Protein AF-A0A6H5IHI5-F1 (afdb_monomer_lite)

Foldseek 3Di:
DVVVVLLVCLAPCLPDDPVVLVVSQVVVLVVLCVVLVPADPPDDSLLSCLVVLHFGSVLSSLLSLLVVLLCCCQVVPPVVSNVLWDFPPPVVPPPDDPDDDGQQTDDDPDPDPVSCSDSSNSNRVSNNPDPQARHSNDGDPCNSVSSSVVSSVVSLVVLVVVCVVVVHDSHDDVRVPDDDDD

Structure (mmCIF, N/CA/C/O backbone):
data_AF-A0A6H5IHI5-F1
#
_entry.id   AF-A0A6H5IHI5-F1
#
loop_
_atom_site.group_PDB
_atom_site.id
_atom_site.type_symbol
_atom_site.label_atom_id
_atom_site.label_alt_id
_atom_site.label_comp_id
_atom_site.label_asym_id
_atom_site.label_entity_id
_atom_site.label_seq_id
_atom_site.pdbx_PDB_ins_code
_atom_site.Cartn_x
_atom_site.Cartn_y
_atom_site.Cartn_z
_atom_site.occupancy
_atom_site.B_iso_or_equiv
_atom_site.auth_seq_id
_atom_site.auth_comp_id
_atom_site.auth_asym_id
_atom_site.auth_atom_id
_atom_site.pdbx_PDB_model_num
ATOM 1 N N . MET A 1 1 ? 11.842 -18.027 -4.434 1.00 47.16 1 MET A N 1
ATOM 2 C CA . MET A 1 1 ? 10.772 -17.350 -3.660 1.00 47.16 1 MET A CA 1
ATOM 3 C C . MET A 1 1 ? 11.301 -16.062 -3.021 1.00 47.16 1 MET A C 1
ATOM 5 O O . MET A 1 1 ? 11.640 -16.071 -1.852 1.00 47.16 1 MET A O 1
ATOM 9 N N . ILE A 1 2 ? 11.402 -14.953 -3.763 1.00 58.66 2 ILE A N 1
ATOM 10 C CA . ILE A 1 2 ? 11.825 -13.650 -3.189 1.00 58.66 2 ILE A CA 1
ATOM 11 C C . ILE A 1 2 ? 10.598 -12.786 -2.839 1.00 58.66 2 ILE A C 1
ATOM 13 O O . ILE A 1 2 ? 10.607 -12.035 -1.869 1.00 58.66 2 ILE A O 1
ATOM 17 N N . PHE A 1 3 ? 9.492 -12.959 -3.575 1.00 59.19 3 PHE A N 1
ATOM 18 C CA . PHE A 1 3 ? 8.260 -12.192 -3.370 1.00 59.19 3 PHE A CA 1
ATOM 19 C C . PHE A 1 3 ? 7.539 -12.493 -2.057 1.00 59.19 3 PHE A C 1
ATOM 21 O O . PHE A 1 3 ? 7.081 -11.557 -1.420 1.00 59.19 3 PHE A O 1
ATOM 28 N N . ALA A 1 4 ? 7.489 -13.752 -1.611 1.00 60.19 4 ALA A N 1
ATOM 29 C CA . ALA A 1 4 ? 6.870 -14.094 -0.326 1.00 60.19 4 ALA A CA 1
ATOM 30 C C . ALA A 1 4 ? 7.599 -13.425 0.855 1.00 60.19 4 ALA A C 1
ATOM 32 O O . ALA A 1 4 ? 6.962 -12.900 1.764 1.00 60.19 4 ALA A O 1
ATOM 33 N N . THR A 1 5 ? 8.932 -13.361 0.801 1.00 62.31 5 THR A N 1
ATOM 34 C CA . THR A 1 5 ? 9.762 -12.660 1.791 1.00 62.31 5 THR A CA 1
ATOM 35 C C . THR A 1 5 ? 9.543 -11.147 1.737 1.00 62.31 5 THR A C 1
ATOM 37 O O . THR A 1 5 ? 9.474 -10.489 2.774 1.00 62.31 5 THR A O 1
ATOM 40 N N . PHE A 1 6 ? 9.386 -10.593 0.530 1.00 61.41 6 PHE A N 1
ATOM 41 C CA . PHE A 1 6 ? 9.072 -9.178 0.328 1.00 61.41 6 PHE A CA 1
ATOM 42 C C . PHE A 1 6 ? 7.691 -8.819 0.892 1.00 61.41 6 PHE A C 1
ATOM 44 O O . PHE A 1 6 ? 7.544 -7.814 1.586 1.00 61.41 6 PHE A O 1
ATOM 51 N N . ASP A 1 7 ? 6.691 -9.665 0.641 1.00 62.09 7 ASP A N 1
ATOM 52 C CA . ASP A 1 7 ? 5.332 -9.501 1.152 1.00 62.09 7 ASP A CA 1
ATOM 53 C C . ASP A 1 7 ? 5.298 -9.606 2.679 1.00 62.09 7 ASP A C 1
ATOM 55 O O . ASP A 1 7 ? 4.717 -8.738 3.335 1.00 62.09 7 ASP A O 1
ATOM 59 N N . TYR A 1 8 ? 6.017 -10.571 3.255 1.00 65.81 8 TYR A N 1
ATOM 60 C CA . TYR A 1 8 ? 6.176 -10.690 4.702 1.00 65.81 8 TYR A CA 1
ATOM 61 C C . TYR A 1 8 ? 6.794 -9.424 5.315 1.00 65.81 8 TYR A C 1
ATOM 63 O O . TYR A 1 8 ? 6.176 -8.796 6.179 1.00 65.81 8 TYR A O 1
ATOM 71 N N . GLY A 1 9 ? 7.950 -8.976 4.810 1.00 60.97 9 GLY A N 1
ATOM 72 C CA . GLY A 1 9 ? 8.622 -7.773 5.311 1.00 60.97 9 GLY A CA 1
ATOM 73 C C . GLY A 1 9 ? 7.759 -6.513 5.193 1.00 60.97 9 GLY A C 1
ATOM 74 O O . GLY A 1 9 ? 7.723 -5.695 6.108 1.00 60.97 9 GLY A O 1
ATOM 75 N N . SER A 1 10 ? 6.988 -6.393 4.112 1.00 62.94 10 SER A N 1
ATOM 76 C CA . SER A 1 10 ? 6.075 -5.266 3.896 1.00 62.94 10 SER A CA 1
ATOM 77 C C . SER A 1 10 ? 4.903 -5.215 4.891 1.00 62.94 10 SER A C 1
ATOM 79 O O . SER A 1 10 ? 4.365 -4.139 5.137 1.00 62.94 10 SER A O 1
ATOM 81 N N . SER A 1 11 ? 4.517 -6.362 5.461 1.00 62.66 11 SER A N 1
ATOM 82 C CA . SER A 1 11 ? 3.432 -6.468 6.445 1.00 62.66 11 SER A CA 1
ATOM 83 C C . SER A 1 11 ? 3.909 -6.301 7.892 1.00 62.66 11 SER A C 1
ATOM 85 O O . SER A 1 11 ? 3.186 -5.734 8.708 1.00 62.66 11 SER A O 1
ATOM 87 N N . VAL A 1 12 ? 5.128 -6.761 8.203 1.00 62.69 12 VAL A N 1
ATOM 88 C CA . VAL A 1 12 ? 5.710 -6.717 9.556 1.00 62.69 12 VAL A CA 1
ATOM 89 C C . VAL A 1 12 ? 6.331 -5.356 9.863 1.00 62.69 12 VAL A C 1
ATOM 91 O O . VAL A 1 12 ? 6.143 -4.821 10.954 1.00 62.69 12 VAL A O 1
ATOM 94 N N . PHE A 1 13 ? 7.031 -4.757 8.899 1.00 61.12 13 PHE A N 1
ATOM 95 C CA . PHE A 1 13 ? 7.675 -3.458 9.074 1.00 61.12 13 PHE A CA 1
ATOM 96 C C . PHE A 1 13 ? 6.752 -2.357 8.560 1.00 61.12 13 PHE A C 1
ATOM 98 O O . PHE A 1 13 ? 6.929 -1.800 7.480 1.00 61.12 13 PHE A O 1
ATOM 105 N N . TYR A 1 14 ? 5.700 -2.083 9.324 1.00 63.47 14 TYR A N 1
ATOM 106 C CA . TYR A 1 14 ? 4.759 -1.023 8.983 1.00 63.47 14 TYR A CA 1
ATOM 107 C C . TYR A 1 14 ? 5.398 0.380 9.127 1.00 63.47 14 TYR A C 1
ATOM 109 O O . TYR A 1 14 ? 5.185 1.247 8.280 1.00 63.47 14 TYR A O 1
ATOM 117 N N . ASP A 1 15 ? 6.251 0.575 10.139 1.00 67.56 15 ASP A N 1
ATOM 118 C CA . ASP A 1 15 ? 6.975 1.827 10.409 1.00 67.56 15 ASP A CA 1
ATOM 119 C C . ASP A 1 15 ? 8.401 1.791 9.829 1.00 67.56 15 ASP A C 1
ATOM 121 O O . ASP A 1 15 ? 9.401 1.876 10.540 1.00 67.56 15 ASP A O 1
ATOM 125 N N . LEU A 1 16 ? 8.508 1.574 8.514 1.00 70.44 16 LEU A N 1
ATOM 126 C CA . LEU A 1 16 ? 9.803 1.645 7.834 1.00 70.44 16 LEU A CA 1
ATOM 127 C C . LEU A 1 16 ? 10.282 3.090 7.792 1.00 70.44 16 LEU A C 1
ATOM 129 O O . LEU A 1 16 ? 9.567 3.990 7.337 1.00 70.44 16 LEU A O 1
ATOM 133 N N . ASN A 1 17 ? 11.541 3.295 8.165 1.00 77.06 17 ASN A N 1
ATOM 134 C CA . ASN A 1 17 ? 12.177 4.581 7.948 1.00 77.06 17 ASN A CA 1
ATOM 135 C C . ASN A 1 17 ? 12.330 4.852 6.430 1.00 77.06 17 ASN A C 1
ATOM 137 O O . ASN A 1 17 ? 12.205 3.965 5.572 1.00 77.06 17 ASN A O 1
ATOM 141 N N . LYS A 1 18 ? 12.588 6.115 6.071 1.00 79.62 18 LYS A N 1
ATOM 142 C CA . LYS A 1 18 ? 12.718 6.524 4.660 1.00 79.62 18 LYS A CA 1
ATOM 143 C C . LYS A 1 18 ? 13.810 5.736 3.925 1.00 79.62 18 LYS A C 1
ATOM 145 O O . LYS A 1 18 ? 13.646 5.424 2.747 1.00 79.62 18 LYS A O 1
ATOM 150 N N . GLU A 1 19 ? 14.887 5.386 4.622 1.00 84.88 19 GLU A N 1
ATOM 151 C CA . GLU A 1 19 ? 16.025 4.648 4.070 1.00 84.88 19 GLU A CA 1
ATOM 152 C C . GLU A 1 19 ? 15.655 3.213 3.689 1.00 84.88 19 GLU A C 1
ATOM 154 O O . GLU A 1 19 ? 15.893 2.790 2.558 1.00 84.88 19 GLU A O 1
ATOM 159 N N . GLN A 1 20 ? 14.997 2.478 4.583 1.00 81.69 20 GLN A N 1
ATOM 160 C CA . GLN A 1 20 ? 14.542 1.112 4.336 1.00 81.69 20 GLN A CA 1
ATOM 161 C C . GLN A 1 20 ? 13.467 1.084 3.242 1.00 81.69 20 GLN A C 1
ATOM 163 O O . GLN A 1 20 ? 13.474 0.207 2.375 1.00 81.69 20 GLN A O 1
ATOM 168 N N . SER A 1 21 ? 12.572 2.078 3.211 1.00 81.75 21 SER A N 1
ATOM 169 C CA . SER A 1 21 ? 11.601 2.226 2.119 1.00 81.75 21 SER A CA 1
ATOM 170 C C . SER A 1 21 ? 12.298 2.427 0.766 1.00 81.75 21 SER A C 1
ATOM 172 O O . SER A 1 21 ? 11.913 1.808 -0.232 1.00 81.75 21 SER A O 1
ATOM 174 N N . LEU A 1 22 ? 13.372 3.226 0.732 1.00 85.12 22 LEU A N 1
ATOM 175 C CA . LEU A 1 22 ? 14.191 3.424 -0.463 1.00 85.12 22 LEU A CA 1
ATOM 176 C C . LEU A 1 22 ? 14.922 2.140 -0.877 1.00 85.12 22 LEU A C 1
ATOM 178 O O . LEU A 1 22 ? 14.957 1.821 -2.068 1.00 85.12 22 LEU A O 1
ATOM 182 N N . GLN A 1 23 ? 15.467 1.383 0.076 1.00 86.25 23 GLN A N 1
ATOM 183 C CA . GLN A 1 23 ? 16.094 0.083 -0.186 1.00 86.25 23 GLN A CA 1
ATOM 184 C C . GLN A 1 23 ? 15.095 -0.906 -0.798 1.00 86.25 23 GLN A C 1
ATOM 186 O O . GLN A 1 23 ? 15.394 -1.514 -1.826 1.00 86.25 23 GLN A O 1
ATOM 191 N N . LEU A 1 24 ? 13.881 -1.006 -0.247 1.00 83.94 24 LEU A N 1
ATOM 192 C CA . LEU A 1 24 ? 12.822 -1.857 -0.800 1.00 83.94 24 LEU A CA 1
ATOM 193 C C . LEU A 1 24 ? 12.416 -1.428 -2.209 1.00 83.94 24 LEU A C 1
ATOM 195 O O . LEU A 1 24 ? 12.218 -2.276 -3.078 1.00 83.94 24 LEU A O 1
ATOM 199 N N . HIS A 1 25 ? 12.311 -0.123 -2.456 1.00 86.00 25 HIS A N 1
ATOM 200 C CA . HIS A 1 25 ? 12.017 0.396 -3.788 1.00 86.00 25 HIS A CA 1
ATOM 201 C C . HIS A 1 25 ? 13.125 0.040 -4.794 1.00 86.00 25 HIS A C 1
ATOM 203 O O . HIS A 1 25 ? 12.832 -0.415 -5.901 1.00 86.00 25 HIS A O 1
ATOM 209 N N . ARG A 1 26 ? 14.400 0.181 -4.406 1.00 88.62 26 ARG A N 1
ATOM 210 C CA . ARG A 1 26 ? 15.552 -0.210 -5.238 1.00 88.62 26 ARG A CA 1
ATOM 211 C C . ARG A 1 26 ? 15.565 -1.711 -5.522 1.00 88.62 26 ARG A C 1
ATOM 213 O O . ARG A 1 26 ? 15.738 -2.090 -6.678 1.00 88.62 26 ARG A O 1
ATOM 220 N N . LEU A 1 27 ? 15.319 -2.543 -4.509 1.00 88.19 27 LEU A N 1
ATOM 221 C CA . LEU A 1 27 ? 15.231 -3.996 -4.657 1.00 88.19 27 LEU A CA 1
ATOM 222 C C . LEU A 1 27 ? 14.095 -4.394 -5.607 1.00 88.19 27 LEU A C 1
ATOM 224 O O . LEU A 1 27 ? 14.313 -5.169 -6.533 1.00 88.19 27 LEU A O 1
ATOM 228 N N . HIS A 1 28 ? 12.905 -3.812 -5.439 1.00 87.56 28 HIS A N 1
ATOM 229 C CA . HIS A 1 28 ? 11.769 -4.059 -6.328 1.00 87.56 28 HIS A CA 1
ATOM 230 C C . HIS A 1 28 ? 12.112 -3.696 -7.780 1.00 87.56 28 HIS A C 1
ATOM 232 O O . HIS A 1 28 ? 11.841 -4.467 -8.700 1.00 87.56 28 HIS A O 1
ATOM 238 N N . ASN A 1 29 ? 12.766 -2.552 -7.993 1.00 89.19 29 ASN A N 1
ATOM 239 C CA . ASN A 1 29 ? 13.204 -2.136 -9.323 1.00 89.19 29 ASN A CA 1
ATOM 240 C C . ASN A 1 29 ? 14.270 -3.073 -9.908 1.00 89.19 29 ASN A C 1
ATOM 242 O O . ASN A 1 29 ? 14.251 -3.330 -11.111 1.00 89.19 29 ASN A O 1
ATOM 246 N N . ALA A 1 30 ? 15.172 -3.606 -9.080 1.00 89.56 30 ALA A N 1
ATOM 247 C CA . ALA A 1 30 ? 16.132 -4.622 -9.499 1.00 89.56 30 ALA A CA 1
ATOM 248 C C . ALA A 1 30 ? 15.426 -5.917 -9.930 1.00 89.56 30 ALA A C 1
ATOM 250 O O . ALA A 1 30 ? 15.772 -6.469 -10.969 1.00 89.56 30 ALA A O 1
ATOM 251 N N . CYS A 1 31 ? 14.380 -6.352 -9.217 1.00 89.12 31 CYS A N 1
ATOM 252 C CA . CYS A 1 31 ? 13.572 -7.506 -9.619 1.00 89.12 31 CYS A CA 1
ATOM 253 C C . CYS A 1 31 ? 12.877 -7.289 -10.970 1.00 89.12 31 CYS A C 1
ATOM 255 O O . CYS A 1 31 ? 12.897 -8.181 -11.811 1.00 89.12 31 CYS A O 1
ATOM 257 N N . VAL A 1 32 ? 12.294 -6.110 -11.210 1.00 89.69 32 VAL A N 1
ATOM 258 C CA . VAL A 1 32 ? 11.675 -5.798 -12.512 1.00 89.69 32 VAL A CA 1
ATOM 259 C C . VAL A 1 32 ? 12.730 -5.809 -13.621 1.00 89.69 32 VAL A C 1
ATOM 261 O O . VAL A 1 32 ? 12.512 -6.415 -14.667 1.00 89.69 32 VAL A O 1
ATOM 264 N N . ARG A 1 33 ? 13.903 -5.206 -13.384 1.00 89.38 33 ARG A N 1
ATOM 265 C CA . ARG A 1 33 ? 15.027 -5.254 -14.334 1.00 89.38 33 ARG A CA 1
ATOM 266 C C . ARG A 1 33 ? 15.498 -6.676 -14.609 1.00 89.38 33 ARG A C 1
ATOM 268 O O . ARG A 1 33 ? 15.740 -6.996 -15.765 1.00 89.38 33 ARG A O 1
ATOM 275 N N . PHE A 1 34 ? 15.562 -7.522 -13.586 1.00 89.25 34 PHE A N 1
ATOM 276 C CA . PHE A 1 34 ? 15.908 -8.932 -13.729 1.00 89.25 34 PHE A CA 1
ATOM 277 C C . PHE A 1 34 ? 14.896 -9.691 -14.599 1.00 89.25 34 PHE A C 1
ATOM 279 O O . PHE A 1 34 ? 15.304 -10.412 -15.500 1.00 89.25 34 PHE A O 1
ATOM 286 N N . VAL A 1 35 ? 13.588 -9.485 -14.389 1.00 87.88 35 VAL A N 1
ATOM 287 C CA . VAL A 1 35 ? 12.530 -10.141 -15.184 1.00 87.88 35 VAL A CA 1
ATOM 288 C C . VAL A 1 35 ? 12.579 -9.732 -16.655 1.00 87.88 35 VAL A C 1
ATOM 290 O O . VAL A 1 35 ? 12.399 -10.567 -17.536 1.00 87.88 35 VAL A O 1
ATOM 293 N N . TYR A 1 36 ? 12.795 -8.448 -16.940 1.00 85.19 36 TYR A N 1
ATOM 294 C CA . TYR A 1 36 ? 12.829 -7.975 -18.322 1.00 85.19 36 TYR A CA 1
ATOM 295 C C . TYR A 1 36 ? 14.169 -8.227 -19.016 1.00 85.19 36 TYR A C 1
ATOM 297 O O . TYR A 1 36 ? 14.170 -8.370 -20.235 1.00 85.19 36 TYR A O 1
ATOM 305 N N . GLY A 1 37 ? 15.287 -8.239 -18.281 1.00 81.50 37 GLY A N 1
ATOM 306 C CA . GLY A 1 37 ? 16.652 -8.458 -18.781 1.00 81.50 37 GLY A CA 1
ATOM 307 C C . GLY A 1 37 ? 17.208 -7.350 -19.688 1.00 81.50 37 GLY A C 1
ATOM 308 O O . GLY A 1 37 ? 18.412 -7.123 -19.716 1.00 81.50 37 GLY A O 1
ATOM 309 N N . THR A 1 38 ? 16.341 -6.620 -20.393 1.00 82.56 38 THR A N 1
ATOM 310 C CA . THR A 1 38 ? 16.693 -5.685 -21.472 1.00 82.56 38 THR A CA 1
ATOM 311 C C . THR A 1 38 ? 16.335 -4.228 -21.172 1.00 82.56 38 THR A C 1
ATOM 313 O O . THR A 1 38 ? 16.377 -3.384 -22.064 1.00 82.56 38 THR A O 1
ATOM 316 N N . ILE A 1 39 ? 15.974 -3.895 -19.925 1.00 85.06 39 ILE A N 1
ATOM 317 C CA . ILE A 1 39 ? 15.649 -2.509 -19.551 1.00 85.06 39 ILE A CA 1
ATOM 318 C C . ILE A 1 39 ? 16.928 -1.659 -19.607 1.00 85.06 39 ILE A C 1
ATOM 320 O O . ILE A 1 39 ? 17.868 -1.951 -18.861 1.00 85.06 39 ILE A O 1
ATOM 324 N N . PRO A 1 40 ? 16.968 -0.569 -20.399 1.00 85.06 40 PRO A N 1
ATOM 325 C CA . PRO A 1 40 ? 18.121 0.324 -20.425 1.00 85.06 40 PRO A CA 1
ATOM 326 C C . PRO A 1 40 ? 18.435 0.891 -19.035 1.00 85.06 40 PRO A C 1
ATOM 328 O O . PRO A 1 40 ? 17.531 1.221 -18.264 1.00 85.06 40 PRO A O 1
ATOM 331 N N . HIS A 1 41 ? 19.719 1.076 -18.715 1.00 82.00 41 HIS A N 1
ATOM 332 C CA . HIS A 1 41 ? 20.147 1.523 -17.381 1.00 82.00 41 HIS A CA 1
ATOM 333 C C . HIS A 1 41 ? 19.476 2.840 -16.943 1.00 82.00 41 HIS A C 1
ATOM 335 O O . HIS A 1 41 ? 19.026 2.965 -15.804 1.00 82.00 41 HIS A O 1
ATOM 341 N N . ARG A 1 42 ? 19.359 3.804 -17.867 1.00 83.50 42 ARG A N 1
ATOM 342 C CA . ARG A 1 42 ? 18.743 5.121 -17.625 1.00 83.50 42 ARG A CA 1
ATOM 343 C C . ARG A 1 42 ? 17.223 5.143 -17.814 1.00 83.50 42 ARG A C 1
ATOM 345 O O . ARG A 1 42 ? 16.604 6.156 -17.516 1.00 83.50 42 ARG A O 1
ATOM 352 N N . ALA A 1 43 ? 16.616 4.059 -18.297 1.00 85.75 43 ALA A N 1
ATOM 353 C CA . ALA A 1 43 ? 15.173 4.019 -18.497 1.00 85.75 43 ALA A CA 1
ATOM 354 C C . ALA A 1 43 ? 14.428 3.924 -17.159 1.00 85.75 43 ALA A C 1
ATOM 356 O O . ALA A 1 43 ? 14.868 3.259 -16.212 1.00 85.75 43 ALA A O 1
ATOM 357 N N . HIS A 1 44 ? 13.256 4.557 -17.106 1.00 88.81 44 HIS A N 1
ATOM 358 C CA . HIS A 1 44 ? 12.342 4.431 -15.979 1.00 88.81 44 HIS A CA 1
ATOM 359 C C . HIS A 1 44 ? 11.816 2.996 -15.886 1.00 88.81 44 HIS A C 1
ATOM 361 O O . HIS A 1 44 ? 11.371 2.419 -16.872 1.00 88.81 44 HIS A O 1
ATOM 367 N N . VAL A 1 45 ? 11.836 2.423 -14.679 1.00 90.88 45 VAL A N 1
ATOM 368 C CA . VAL A 1 45 ? 11.372 1.045 -14.424 1.00 90.88 45 VAL A CA 1
ATOM 369 C C . VAL A 1 45 ? 9.849 0.965 -14.290 1.00 90.88 45 VAL A C 1
ATOM 371 O O . VAL A 1 45 ? 9.257 -0.080 -14.547 1.00 90.88 45 VAL A O 1
ATOM 374 N N . THR A 1 46 ? 9.201 2.071 -13.913 1.00 91.19 46 THR A N 1
ATOM 375 C CA . THR A 1 46 ? 7.752 2.170 -13.693 1.00 91.19 46 THR A CA 1
ATOM 376 C C . THR A 1 46 ? 6.891 1.576 -14.814 1.00 91.19 46 THR A C 1
ATOM 378 O O . THR A 1 46 ? 6.053 0.740 -14.484 1.00 91.19 46 THR A O 1
ATOM 381 N N . PRO A 1 47 ? 7.082 1.906 -16.106 1.00 91.00 47 PRO A N 1
ATOM 382 C CA . PRO A 1 47 ? 6.231 1.360 -17.164 1.00 91.00 47 PRO A CA 1
ATOM 383 C C . PRO A 1 47 ? 6.367 -0.164 -17.299 1.00 91.00 47 PRO A C 1
ATOM 385 O O . PRO A 1 47 ? 5.376 -0.862 -17.482 1.00 91.00 47 PRO A O 1
ATOM 388 N N . TYR A 1 48 ? 7.567 -0.711 -17.091 1.00 90.50 48 TYR A N 1
ATOM 389 C CA . TYR A 1 48 ? 7.813 -2.158 -17.109 1.00 90.50 48 TYR A CA 1
ATOM 390 C C . TYR A 1 48 ? 7.140 -2.871 -15.936 1.00 90.50 48 TYR A C 1
ATOM 392 O O . TYR A 1 48 ? 6.559 -3.945 -16.093 1.00 90.50 48 TYR A O 1
ATOM 400 N N . ARG A 1 49 ? 7.182 -2.254 -14.751 1.00 91.69 49 ARG A N 1
ATOM 401 C CA . ARG A 1 49 ? 6.471 -2.740 -13.564 1.00 91.69 49 ARG A CA 1
ATOM 402 C C . ARG A 1 49 ? 4.957 -2.763 -13.795 1.00 91.69 49 ARG A C 1
ATOM 404 O O . ARG A 1 49 ? 4.311 -3.746 -13.437 1.00 91.69 49 ARG A O 1
ATOM 411 N N . LEU A 1 50 ? 4.404 -1.703 -14.389 1.00 91.81 50 LEU A N 1
ATOM 412 C CA . LEU A 1 50 ? 2.980 -1.628 -14.726 1.00 91.81 50 LEU A CA 1
ATOM 413 C C . LEU A 1 50 ? 2.598 -2.681 -15.771 1.00 91.81 50 LEU A C 1
ATOM 415 O O . LEU A 1 50 ? 1.594 -3.359 -15.588 1.00 91.81 50 LEU A O 1
ATOM 419 N N . ALA A 1 51 ? 3.431 -2.904 -16.788 1.00 89.12 51 ALA A N 1
ATOM 420 C CA . ALA A 1 51 ? 3.212 -3.955 -17.780 1.00 89.12 51 ALA A CA 1
ATOM 421 C C . ALA A 1 51 ? 3.218 -5.380 -17.180 1.00 89.12 51 ALA A C 1
ATOM 423 O O . ALA A 1 51 ? 2.545 -6.262 -17.699 1.00 89.12 51 ALA A O 1
ATOM 424 N N . LEU A 1 52 ? 3.897 -5.613 -16.046 1.00 89.88 52 LEU A N 1
ATOM 425 C CA . LEU A 1 52 ? 3.793 -6.876 -15.286 1.00 89.88 52 LEU A CA 1
ATOM 426 C C . LEU A 1 52 ? 2.530 -6.969 -14.409 1.00 89.88 52 LEU A C 1
ATOM 428 O O . LEU A 1 52 ? 2.329 -7.970 -13.717 1.00 89.88 52 LEU A O 1
ATOM 432 N N . GLY A 1 53 ? 1.717 -5.914 -14.339 1.00 89.31 53 GLY A N 1
ATOM 433 C CA . GLY A 1 53 ? 0.592 -5.823 -13.408 1.00 89.31 53 GLY A CA 1
ATOM 434 C C . GLY A 1 53 ? 1.025 -5.738 -11.939 1.00 89.31 53 GLY A C 1
ATOM 435 O O . GLY A 1 53 ? 0.272 -6.139 -11.043 1.00 89.31 53 GLY A O 1
ATOM 436 N N . TRP A 1 54 ? 2.256 -5.291 -11.660 1.00 90.88 54 TRP A N 1
ATOM 437 C CA . TRP A 1 54 ? 2.803 -5.223 -10.302 1.00 90.88 54 TRP A CA 1
ATOM 438 C C . TRP A 1 54 ? 2.518 -3.873 -9.646 1.00 90.88 54 TRP A C 1
ATOM 440 O O . TRP A 1 54 ? 2.758 -2.819 -10.231 1.00 90.88 54 TRP A O 1
ATOM 450 N N . LEU A 1 55 ? 2.086 -3.906 -8.384 1.00 91.69 55 LEU A N 1
ATOM 451 C CA . LEU A 1 55 ? 1.961 -2.714 -7.542 1.00 91.69 55 LEU A CA 1
ATOM 452 C C . LEU A 1 55 ? 3.337 -2.160 -7.155 1.00 91.69 55 LEU A C 1
ATOM 454 O O . LEU A 1 55 ? 4.291 -2.919 -6.959 1.00 91.69 55 LEU A O 1
ATOM 458 N N . SER A 1 56 ? 3.426 -0.844 -6.977 1.00 90.88 56 SER A N 1
ATOM 459 C CA . SER A 1 56 ? 4.602 -0.196 -6.398 1.00 90.88 56 SER A CA 1
ATOM 460 C C . SER A 1 56 ? 4.833 -0.690 -4.973 1.00 90.88 56 SER A C 1
ATOM 462 O O . SER A 1 56 ? 3.910 -1.136 -4.293 1.00 90.88 56 SER A O 1
ATOM 464 N N . ALA A 1 57 ? 6.074 -0.596 -4.487 1.00 85.75 57 ALA A N 1
ATOM 465 C CA . ALA A 1 57 ? 6.412 -1.042 -3.135 1.00 85.75 57 ALA A CA 1
ATOM 466 C C . ALA A 1 57 ? 5.518 -0.394 -2.059 1.00 85.75 57 ALA A C 1
ATOM 468 O O . ALA A 1 57 ? 5.109 -1.074 -1.120 1.00 85.75 57 ALA A O 1
ATOM 469 N N . GLN A 1 58 ? 5.168 0.888 -2.227 1.00 87.25 58 GLN A N 1
ATOM 470 C CA . GLN A 1 58 ? 4.247 1.591 -1.333 1.00 87.25 58 GLN A CA 1
ATOM 471 C C . GLN A 1 58 ? 2.833 1.004 -1.398 1.00 87.25 58 GLN A C 1
ATOM 473 O O . GLN A 1 58 ? 2.320 0.547 -0.382 1.00 87.25 58 GLN A O 1
ATOM 478 N N . ARG A 1 59 ? 2.231 0.921 -2.589 1.00 90.75 59 ARG A N 1
ATOM 479 C CA . ARG A 1 59 ? 0.872 0.379 -2.743 1.00 90.75 59 ARG A CA 1
ATOM 480 C C . ARG A 1 59 ? 0.761 -1.087 -2.356 1.00 90.75 59 ARG A C 1
ATOM 482 O O . ARG A 1 59 ? -0.289 -1.525 -1.908 1.00 90.75 59 ARG A O 1
ATOM 489 N N . ARG A 1 60 ? 1.837 -1.858 -2.503 1.00 88.50 60 ARG A N 1
ATOM 490 C CA . ARG A 1 60 ? 1.891 -3.254 -2.063 1.00 88.50 60 ARG A CA 1
ATOM 491 C C . ARG A 1 60 ? 1.835 -3.370 -0.537 1.00 88.50 60 ARG A C 1
ATOM 493 O O . ARG A 1 60 ? 1.147 -4.254 -0.035 1.00 88.50 60 ARG A O 1
ATOM 500 N N . ARG A 1 61 ? 2.475 -2.447 0.195 1.00 86.62 61 ARG A N 1
ATOM 501 C CA . ARG A 1 61 ? 2.286 -2.319 1.651 1.00 86.62 61 ARG A CA 1
ATOM 502 C C . ARG A 1 61 ? 0.845 -1.969 1.981 1.00 86.62 61 ARG A C 1
ATOM 504 O O . ARG A 1 61 ? 0.231 -2.678 2.771 1.00 86.62 61 ARG A O 1
ATOM 511 N N . ASP A 1 62 ? 0.306 -0.932 1.341 1.00 90.00 62 ASP A N 1
ATOM 512 C CA . ASP A 1 62 ? -1.069 -0.480 1.579 1.00 90.00 62 ASP A CA 1
ATOM 513 C C . ASP A 1 62 ? -2.064 -1.626 1.346 1.00 90.00 62 ASP A C 1
ATOM 515 O O . ASP A 1 62 ? -2.893 -1.909 2.208 1.00 90.00 62 ASP A O 1
ATOM 519 N N . TYR A 1 63 ? -1.905 -2.372 0.248 1.00 91.75 63 TYR A N 1
ATOM 520 C CA . TYR A 1 63 ? -2.664 -3.587 -0.046 1.00 91.75 63 TYR A CA 1
ATOM 521 C C . TYR A 1 63 ? -2.600 -4.606 1.101 1.00 91.75 63 TYR A C 1
ATOM 523 O O . TYR A 1 63 ? -3.642 -5.044 1.590 1.00 91.75 63 TYR A O 1
ATOM 531 N N . ASN A 1 64 ? -1.397 -4.962 1.561 1.00 89.12 64 ASN A N 1
ATOM 532 C CA . ASN A 1 64 ? -1.221 -5.950 2.627 1.00 89.12 64 ASN A CA 1
ATOM 533 C C . ASN A 1 64 ? -1.843 -5.482 3.953 1.00 89.12 64 ASN A C 1
ATOM 535 O O . ASN A 1 64 ? -2.501 -6.276 4.625 1.00 89.12 64 ASN A O 1
ATOM 539 N N . ILE A 1 65 ? -1.713 -4.198 4.298 1.00 89.25 65 ILE A N 1
ATOM 540 C CA . ILE A 1 65 ? -2.323 -3.602 5.498 1.00 89.25 65 ILE A CA 1
ATOM 541 C C . ILE A 1 65 ? -3.847 -3.670 5.421 1.00 89.25 65 ILE A C 1
ATOM 543 O O . ILE A 1 65 ? -4.489 -4.138 6.361 1.00 89.25 65 ILE A O 1
ATOM 547 N N . ILE A 1 66 ? -4.421 -3.220 4.303 1.00 91.56 66 ILE A N 1
ATOM 548 C CA . ILE A 1 66 ? -5.870 -3.197 4.088 1.00 91.56 66 ILE A CA 1
ATOM 549 C C . ILE A 1 66 ? -6.424 -4.621 4.168 1.00 91.56 66 ILE A C 1
ATOM 551 O O . ILE A 1 66 ? -7.375 -4.872 4.908 1.00 91.56 66 ILE A O 1
ATOM 555 N N . VAL A 1 67 ? -5.823 -5.568 3.440 1.00 91.88 67 VAL A N 1
ATOM 556 C CA . VAL A 1 67 ? -6.274 -6.966 3.421 1.00 91.88 67 VAL A CA 1
ATOM 557 C C . VAL A 1 67 ? -6.180 -7.583 4.813 1.00 91.88 67 VAL A C 1
ATOM 559 O O . VAL A 1 67 ? -7.120 -8.254 5.243 1.00 91.88 67 VAL A O 1
ATOM 562 N N . GLN A 1 68 ? -5.085 -7.341 5.535 1.00 90.25 68 GLN A N 1
ATOM 563 C CA . GLN A 1 68 ? -4.913 -7.855 6.889 1.00 90.25 68 GLN A CA 1
ATOM 564 C C . GLN A 1 68 ? -5.954 -7.273 7.848 1.00 90.25 68 GLN A C 1
ATOM 566 O O . GLN A 1 68 ? -6.581 -8.021 8.596 1.00 90.25 68 GLN A O 1
ATOM 571 N N . ALA A 1 69 ? -6.192 -5.964 7.798 1.00 90.88 69 ALA A N 1
ATOM 572 C CA . ALA A 1 69 ? -7.181 -5.305 8.640 1.00 90.88 69 ALA A CA 1
ATOM 573 C C . ALA A 1 69 ? -8.610 -5.775 8.335 1.00 90.88 69 ALA A C 1
ATOM 575 O O . ALA A 1 69 ? -9.339 -6.118 9.261 1.00 90.88 69 ALA A O 1
ATOM 576 N N . ILE A 1 70 ? -8.994 -5.897 7.060 1.00 91.00 70 ILE A N 1
ATOM 577 C CA . ILE A 1 70 ? -10.305 -6.441 6.672 1.00 91.00 70 ILE A CA 1
ATOM 578 C C . ILE A 1 70 ? -10.456 -7.896 7.138 1.00 91.00 70 ILE A C 1
ATOM 580 O O . ILE A 1 70 ? -11.515 -8.266 7.643 1.00 91.00 70 ILE A O 1
ATOM 584 N N . ASN A 1 71 ? -9.411 -8.727 7.044 1.00 91.19 71 ASN A N 1
ATOM 585 C CA . ASN A 1 71 ? -9.453 -10.093 7.581 1.00 91.19 71 ASN A CA 1
ATOM 586 C C . ASN A 1 71 ? -9.649 -10.101 9.106 1.00 91.19 71 ASN A C 1
ATOM 588 O O . ASN A 1 71 ? -10.457 -10.880 9.605 1.00 91.19 71 ASN A O 1
ATOM 592 N N . VAL A 1 72 ? -8.941 -9.237 9.839 1.00 90.38 72 VAL A N 1
ATOM 593 C CA . VAL A 1 72 ? -9.067 -9.123 11.302 1.00 90.38 72 VAL A CA 1
ATOM 594 C C . VAL A 1 72 ? -10.464 -8.651 11.707 1.00 90.38 72 VAL A C 1
ATOM 596 O O . VAL A 1 72 ? -11.046 -9.199 12.642 1.00 90.38 72 VAL A O 1
ATOM 599 N N . ILE A 1 73 ? -11.017 -7.670 10.990 1.00 89.62 73 ILE A N 1
ATOM 600 C CA . ILE A 1 73 ? -12.354 -7.113 11.228 1.00 89.62 73 ILE A CA 1
ATOM 601 C C . ILE A 1 73 ? -13.439 -8.153 10.921 1.00 89.62 73 ILE A C 1
ATOM 603 O O . ILE A 1 73 ? -14.286 -8.421 11.770 1.00 89.62 73 ILE A O 1
ATOM 607 N N . SER A 1 74 ? -13.402 -8.759 9.732 1.00 89.50 74 SER A N 1
ATOM 608 C CA . SER A 1 74 ? -14.418 -9.725 9.281 1.00 89.50 74 SER A CA 1
ATOM 609 C C . SER A 1 74 ? -14.415 -11.018 10.097 1.00 89.50 74 SER A C 1
ATOM 611 O O . SER A 1 74 ? -15.475 -11.571 10.378 1.00 89.50 74 SER A O 1
ATOM 613 N N . ARG A 1 75 ? -13.236 -11.494 10.517 1.00 89.00 75 ARG A N 1
ATOM 614 C CA . ARG A 1 75 ? -13.093 -12.728 11.310 1.00 89.00 75 ARG A CA 1
ATOM 615 C C . ARG A 1 75 ? -13.108 -12.494 12.817 1.00 89.00 75 ARG A C 1
ATOM 617 O O . ARG A 1 75 ? -13.063 -13.468 13.561 1.00 89.00 75 ARG A O 1
ATOM 624 N N . GLN A 1 76 ? -13.103 -11.235 13.261 1.00 83.75 76 GLN A N 1
ATOM 625 C CA . GLN A 1 76 ? -12.969 -10.845 14.672 1.00 83.75 76 GLN A CA 1
ATOM 626 C C . GLN A 1 76 ? -11.801 -11.559 15.379 1.00 83.75 76 GLN A C 1
ATOM 628 O O . GLN A 1 76 ? -11.894 -11.977 16.535 1.00 83.75 76 GLN A O 1
ATOM 633 N N . SER A 1 77 ? -10.697 -11.749 14.653 1.00 83.56 77 SER A N 1
ATOM 634 C CA . SER A 1 77 ? -9.565 -12.551 15.104 1.00 83.56 77 SER A CA 1
ATOM 635 C C . SER A 1 77 ? -8.254 -12.035 14.513 1.00 83.56 77 SER A C 1
ATOM 637 O O . SER A 1 77 ? -8.208 -11.758 13.313 1.00 83.56 77 SER A O 1
ATOM 639 N N . PRO A 1 78 ? -7.173 -11.943 15.309 1.00 85.00 78 PRO A N 1
ATOM 640 C CA . PRO A 1 78 ? -7.102 -12.197 16.755 1.00 85.00 78 PRO A CA 1
ATOM 641 C C . PRO A 1 78 ? -7.847 -11.139 17.587 1.00 85.00 78 PRO A C 1
ATOM 643 O O . PRO A 1 78 ? -7.777 -9.954 17.262 1.00 85.00 78 PRO A O 1
ATOM 646 N N . LYS A 1 79 ? -8.498 -11.539 18.695 1.00 83.06 79 LYS A N 1
ATOM 647 C CA . LYS A 1 79 ? -9.286 -10.633 19.566 1.00 83.06 79 LYS A CA 1
ATOM 648 C C . LYS A 1 79 ? -8.554 -9.338 19.978 1.00 83.06 79 LYS A C 1
ATOM 650 O O . LYS A 1 79 ? -9.180 -8.279 19.937 1.00 83.06 79 LYS A O 1
ATOM 655 N N . PRO A 1 80 ? -7.251 -9.367 20.336 1.00 83.75 80 PRO A N 1
ATOM 656 C CA . PRO A 1 80 ? -6.519 -8.144 20.671 1.00 83.75 80 PRO A CA 1
ATOM 657 C C . PRO A 1 80 ? -6.430 -7.159 19.502 1.00 83.75 80 PRO A C 1
ATOM 659 O O . PRO A 1 80 ? -6.522 -5.955 19.705 1.00 83.75 80 PRO A O 1
ATOM 662 N N . LEU A 1 81 ? -6.281 -7.669 18.275 1.00 81.50 81 LEU A N 1
ATOM 663 C CA . LEU A 1 81 ? -6.180 -6.846 17.072 1.00 81.50 81 LEU A CA 1
ATOM 664 C C . LEU A 1 81 ? -7.551 -6.364 16.600 1.00 81.50 81 LEU A C 1
ATOM 666 O O . LEU A 1 81 ? -7.674 -5.213 16.189 1.00 81.50 81 LEU A O 1
ATOM 670 N N . SER A 1 82 ? -8.593 -7.196 16.690 1.00 82.75 82 SER A N 1
ATOM 671 C CA . SER A 1 82 ? -9.950 -6.771 16.326 1.00 82.75 82 SER A CA 1
ATOM 672 C C . SER A 1 82 ? -10.462 -5.663 17.247 1.00 82.75 82 SER A C 1
ATOM 674 O O . SER A 1 82 ? -11.136 -4.753 16.776 1.00 82.75 82 SER A O 1
ATOM 676 N N . GLY A 1 83 ? -10.082 -5.685 18.530 1.00 81.94 83 GLY A N 1
ATOM 677 C CA . GLY A 1 83 ? -10.407 -4.627 19.493 1.00 81.94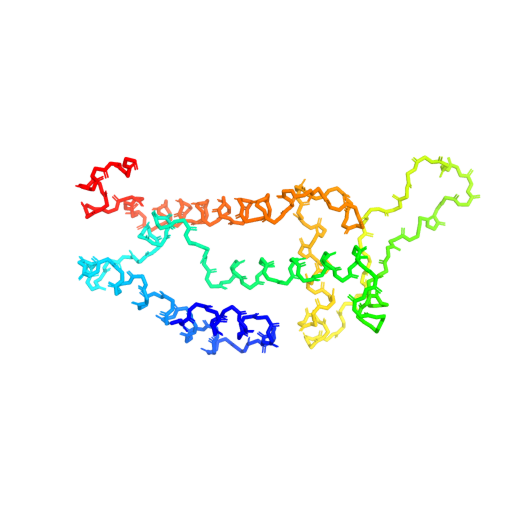 83 GLY A CA 1
ATOM 678 C C . GLY A 1 83 ? -9.782 -3.260 19.183 1.00 81.94 83 GLY A C 1
ATOM 679 O O . GLY A 1 83 ? -10.225 -2.256 19.736 1.00 81.94 83 GLY A O 1
ATOM 680 N N . LEU A 1 84 ? -8.789 -3.191 18.287 1.00 83.81 84 LEU A N 1
ATOM 681 C CA . LEU A 1 84 ? -8.206 -1.919 17.841 1.00 83.81 84 LEU A CA 1
ATOM 682 C C . LEU A 1 84 ? -9.126 -1.155 16.881 1.00 83.81 84 LEU A C 1
ATOM 684 O O . LEU A 1 84 ? -8.990 0.060 16.740 1.00 83.81 84 LEU A O 1
ATOM 688 N N . PHE A 1 85 ? -10.056 -1.850 16.224 1.00 85.12 85 PHE A N 1
ATOM 689 C CA . PHE A 1 85 ? -10.955 -1.271 15.234 1.00 85.12 85 PHE A CA 1
ATOM 690 C C . PHE A 1 85 ? -12.315 -0.995 15.865 1.00 85.12 85 PHE A C 1
ATOM 692 O O . PHE A 1 85 ? -13.041 -1.906 16.254 1.00 85.12 85 PHE A O 1
ATOM 699 N N . THR A 1 86 ? -12.678 0.283 15.959 1.00 83.44 86 THR A N 1
ATOM 700 C CA . THR A 1 86 ? -13.981 0.700 16.488 1.00 83.44 86 THR A CA 1
ATOM 701 C C . THR A 1 86 ? -14.787 1.348 15.376 1.00 83.44 86 THR A C 1
ATOM 703 O O . THR A 1 86 ? -14.327 2.301 14.755 1.00 83.44 86 THR A O 1
ATOM 706 N N . PHE A 1 87 ? -16.002 0.874 15.124 1.00 82.44 87 PHE A N 1
ATOM 707 C CA . PHE A 1 87 ? -16.907 1.524 14.175 1.00 82.44 87 PHE A CA 1
ATOM 708 C C . PHE A 1 87 ? -17.568 2.736 14.817 1.00 82.44 87 PHE A C 1
ATOM 710 O O . PHE A 1 87 ? -17.874 2.719 16.013 1.00 82.44 87 PHE A O 1
ATOM 717 N N . ARG A 1 88 ? -17.809 3.788 14.029 1.00 75.56 88 ARG A N 1
ATOM 718 C CA . ARG A 1 88 ? -18.396 5.036 14.526 1.00 75.56 88 ARG A CA 1
ATOM 719 C C . ARG A 1 88 ? -19.810 4.814 15.043 1.00 75.56 88 ARG A C 1
ATOM 721 O O . ARG A 1 88 ? -20.749 5.009 14.293 1.00 75.56 88 ARG A O 1
ATOM 728 N N . ALA A 1 89 ? -20.013 4.463 16.312 1.00 63.56 89 ALA A N 1
ATOM 729 C CA . ALA A 1 89 ? -21.359 4.453 16.880 1.00 63.56 89 ALA A CA 1
ATOM 730 C C . ALA A 1 89 ? -22.005 5.813 16.588 1.00 63.56 89 ALA A C 1
ATOM 732 O O . ALA A 1 89 ? -21.433 6.861 16.903 1.00 63.56 89 ALA A O 1
ATOM 733 N N . ASN A 1 90 ? -23.139 5.798 15.892 1.00 52.31 90 ASN A N 1
ATOM 734 C CA . ASN A 1 90 ? -23.781 7.008 15.414 1.00 52.31 90 ASN A CA 1
ATOM 735 C C . ASN A 1 90 ? -24.377 7.716 16.645 1.00 52.31 90 ASN A C 1
ATOM 737 O O . ASN A 1 90 ? -25.533 7.506 16.997 1.00 52.31 90 ASN A O 1
ATOM 741 N N . ARG A 1 91 ? -23.552 8.481 17.378 1.00 48.22 91 ARG A N 1
ATOM 742 C CA . ARG A 1 91 ? -23.902 9.108 18.669 1.00 48.22 91 ARG A CA 1
ATOM 743 C C . ARG A 1 91 ? -25.070 10.097 18.555 1.00 48.22 91 ARG A C 1
ATOM 745 O O . ARG A 1 91 ? -25.640 10.467 19.571 1.00 48.22 91 ARG A O 1
ATOM 752 N N . LEU A 1 92 ? -25.460 10.471 17.336 1.00 48.12 92 LEU A N 1
ATOM 753 C CA . LEU A 1 92 ? -26.626 11.310 17.049 1.00 48.12 92 LEU A CA 1
ATOM 754 C C . LEU A 1 92 ? -27.926 10.508 16.825 1.00 48.12 92 LEU A C 1
ATOM 756 O O . LEU A 1 92 ? -28.999 11.097 16.727 1.00 48.12 92 LEU A O 1
ATOM 760 N N . LEU A 1 93 ? -27.876 9.171 16.781 1.00 47.12 93 LEU A N 1
ATOM 761 C CA . LEU A 1 93 ? -29.033 8.317 16.474 1.00 47.12 93 LEU A CA 1
ATOM 762 C C . LEU A 1 93 ? -29.801 7.782 17.684 1.00 47.12 93 LEU A C 1
ATOM 764 O O . LEU A 1 93 ? -30.654 6.916 17.510 1.00 47.12 93 LEU A O 1
ATOM 768 N N . HIS A 1 94 ? -29.622 8.343 18.881 1.00 46.41 94 HIS A N 1
ATOM 769 C CA . HIS A 1 94 ? -30.570 8.057 19.965 1.00 46.41 94 HIS A CA 1
ATOM 770 C C . HIS A 1 94 ? -31.965 8.664 19.736 1.00 46.41 94 HIS A C 1
ATOM 772 O O . HIS A 1 94 ? -32.871 8.360 20.507 1.00 46.41 94 HIS A O 1
ATOM 778 N N . ARG A 1 95 ? -32.181 9.467 18.677 1.00 46.47 95 ARG A N 1
ATOM 779 C CA . ARG A 1 95 ? -33.514 10.011 18.368 1.00 46.47 95 ARG A CA 1
ATOM 780 C C . ARG A 1 95 ? -34.100 9.733 16.977 1.00 46.47 95 ARG A C 1
ATOM 782 O O . ARG A 1 95 ? -35.295 9.963 16.854 1.00 46.47 95 ARG A O 1
ATOM 789 N N . ALA A 1 96 ? -33.383 9.227 15.954 1.00 46.06 96 ALA A N 1
ATOM 790 C CA . ALA A 1 96 ? -34.010 9.216 14.610 1.00 46.06 96 ALA A CA 1
ATOM 791 C C . ALA A 1 96 ? -33.603 8.211 13.502 1.00 46.06 96 ALA A C 1
ATOM 793 O O . ALA A 1 96 ? -34.219 8.292 12.445 1.00 46.06 96 ALA A O 1
ATOM 794 N N . ALA A 1 97 ? -32.672 7.250 13.625 1.00 43.16 97 ALA A N 1
ATOM 795 C CA . ALA A 1 97 ? -32.413 6.363 12.465 1.00 43.16 97 ALA A CA 1
ATOM 796 C C . ALA A 1 97 ? -32.130 4.898 12.805 1.00 43.16 97 ALA A C 1
ATOM 798 O O . ALA A 1 97 ? -31.026 4.492 13.147 1.00 43.16 97 ALA A O 1
ATOM 799 N N . ARG A 1 98 ? -33.155 4.072 12.595 1.00 50.88 98 ARG A N 1
ATOM 800 C CA . ARG A 1 98 ? -33.094 2.606 12.567 1.00 50.88 98 ARG A CA 1
ATOM 801 C C . ARG A 1 98 ? -32.768 2.050 11.174 1.00 50.88 98 ARG A C 1
ATOM 803 O O . ARG A 1 98 ? -33.414 1.092 10.765 1.00 50.88 98 ARG A O 1
ATOM 810 N N . ARG A 1 99 ? -31.867 2.648 10.380 1.00 52.38 99 ARG A N 1
ATOM 811 C CA . ARG A 1 99 ? -31.711 2.170 8.986 1.00 52.38 99 ARG A CA 1
ATOM 812 C C . ARG A 1 99 ? -30.335 1.749 8.502 1.00 52.38 99 ARG A C 1
ATOM 814 O O . ARG A 1 99 ? -30.320 0.907 7.615 1.00 52.38 99 ARG A O 1
ATOM 821 N N . GLN A 1 100 ? -29.207 2.184 9.068 1.00 51.12 100 GLN A N 1
ATOM 822 C CA . GLN A 1 100 ? -27.909 1.643 8.633 1.00 51.12 100 GLN A CA 1
ATOM 823 C C . GLN A 1 100 ? -26.886 1.591 9.776 1.00 51.12 100 GLN A C 1
ATOM 825 O O . GLN A 1 100 ? -26.727 2.587 10.490 1.00 51.12 100 GLN A O 1
ATOM 830 N N . PRO A 1 101 ? -26.186 0.454 9.971 1.00 55.38 101 PRO A N 1
ATOM 831 C CA . PRO A 1 101 ? -25.081 0.393 10.911 1.00 55.38 101 PRO A CA 1
ATOM 832 C C . PRO A 1 101 ? -23.959 1.322 10.429 1.00 55.38 101 PRO A C 1
ATOM 834 O O . PRO A 1 101 ? -23.771 1.483 9.220 1.00 55.38 101 PRO A O 1
ATOM 837 N N . PRO A 1 102 ? -23.180 1.917 11.342 1.00 59.41 102 PRO A N 1
ATOM 838 C CA . PRO A 1 102 ? -22.046 2.730 10.946 1.00 59.41 102 PRO A CA 1
ATOM 839 C C . PRO A 1 102 ? -21.043 1.901 10.152 1.00 59.41 102 PRO A C 1
ATOM 841 O O . PRO A 1 102 ? -20.712 0.780 10.550 1.00 59.41 102 PRO A O 1
ATOM 844 N N . ARG A 1 103 ? -20.604 2.454 9.022 1.00 68.88 103 ARG A N 1
ATOM 845 C CA . ARG A 1 103 ? -19.695 1.800 8.069 1.00 68.88 103 ARG A CA 1
ATOM 846 C C . ARG A 1 103 ? -18.262 2.325 8.175 1.00 68.88 103 ARG A C 1
ATOM 848 O O . ARG A 1 103 ? -17.320 1.614 7.857 1.00 68.88 103 ARG A O 1
ATOM 855 N N . GLU A 1 104 ? -18.108 3.541 8.695 1.00 77.56 104 GLU A N 1
ATOM 856 C CA . GLU A 1 104 ? -16.822 4.214 8.854 1.00 77.56 104 GLU A CA 1
ATOM 857 C C . GLU A 1 104 ? -16.098 3.751 10.128 1.00 77.56 104 GLU A C 1
ATOM 859 O O . GLU A 1 104 ? -16.670 3.723 11.231 1.00 77.56 104 GLU A O 1
ATOM 864 N N . LEU A 1 105 ? -14.822 3.399 9.975 1.00 81.25 105 LEU A N 1
ATOM 865 C CA . LEU A 1 105 ? -13.942 3.064 11.086 1.00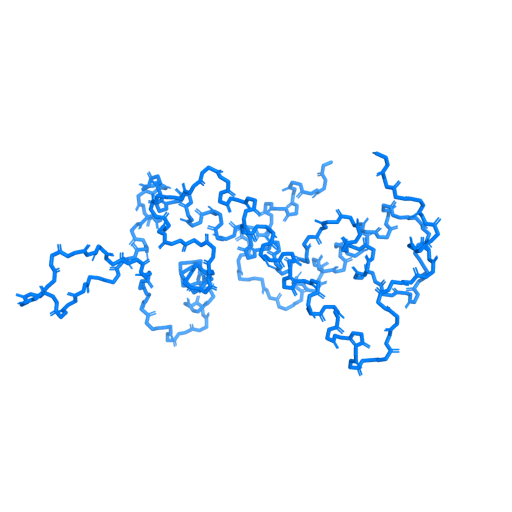 81.25 105 LEU A CA 1
ATOM 866 C C . LEU A 1 105 ? -13.474 4.348 11.779 1.00 81.25 105 LEU A C 1
ATOM 868 O O . LEU A 1 105 ? -13.042 5.310 11.145 1.00 81.25 105 LEU A O 1
ATOM 872 N N . THR A 1 106 ? -13.528 4.349 13.104 1.00 81.38 106 THR A N 1
ATOM 873 C CA . THR A 1 106 ? -13.015 5.434 13.941 1.00 81.38 106 THR A CA 1
ATOM 874 C C . THR A 1 106 ? -11.650 5.090 14.489 1.00 81.38 106 THR A C 1
ATOM 876 O O . THR A 1 106 ? -11.369 3.958 14.876 1.00 81.38 106 THR A O 1
ATOM 879 N N . HIS A 1 107 ? -10.822 6.117 14.579 1.00 73.12 107 HIS A N 1
ATOM 880 C CA . HIS A 1 107 ? -9.546 6.077 15.260 1.00 73.12 107 HIS A CA 1
ATOM 881 C C . HIS A 1 107 ? -9.458 7.291 16.184 1.00 73.12 107 HIS A C 1
ATOM 883 O O . HIS A 1 107 ? -10.049 8.342 15.923 1.00 73.12 107 HIS A O 1
ATOM 889 N N . LYS A 1 108 ? -8.727 7.155 17.294 1.00 67.81 108 LYS A N 1
ATOM 890 C CA . LYS A 1 108 ? -8.387 8.318 18.120 1.00 67.81 108 LYS A CA 1
ATOM 891 C C . LYS A 1 108 ? -7.484 9.239 17.299 1.00 67.81 108 LYS A C 1
ATOM 893 O O . LYS A 1 108 ? -6.615 8.747 16.582 1.00 67.81 108 LYS A O 1
ATOM 898 N N . ALA A 1 109 ? -7.677 10.553 17.421 1.00 69.62 109 ALA A N 1
ATOM 899 C CA . ALA A 1 109 ? -6.807 11.528 16.771 1.00 69.62 109 ALA A CA 1
ATOM 900 C C . ALA A 1 109 ? -5.341 11.228 17.125 1.00 69.62 109 ALA A C 1
ATOM 902 O O . ALA A 1 109 ? -4.998 11.124 18.308 1.00 69.62 109 ALA A O 1
ATOM 903 N N . ALA A 1 110 ? -4.495 11.047 16.108 1.00 72.94 110 ALA A N 1
ATOM 904 C CA . ALA A 1 110 ? -3.089 10.749 16.327 1.00 72.94 110 ALA A CA 1
ATOM 905 C C . ALA A 1 110 ? -2.391 11.987 16.896 1.00 72.94 110 ALA A C 1
ATOM 907 O O . ALA A 1 110 ? -2.326 13.025 16.248 1.00 72.94 110 ALA A O 1
ATOM 908 N N . ARG A 1 111 ? -1.881 11.873 18.126 1.00 76.62 111 ARG A N 1
ATOM 909 C CA . ARG A 1 111 ? -1.131 12.944 18.806 1.00 76.62 111 ARG A CA 1
ATOM 910 C C . ARG A 1 111 ? 0.385 12.784 18.688 1.00 76.62 111 ARG A C 1
ATOM 912 O O . ARG A 1 111 ? 1.124 13.669 19.094 1.00 76.62 111 ARG A O 1
ATOM 919 N N . THR A 1 112 ? 0.843 11.652 18.157 1.00 81.38 112 THR A N 1
ATOM 920 C CA . THR A 1 112 ? 2.261 11.330 17.973 1.00 81.38 112 THR A CA 1
ATOM 921 C C . THR A 1 112 ? 2.484 10.700 16.605 1.00 81.38 112 THR A C 1
ATOM 923 O O . THR A 1 112 ? 1.593 10.034 16.069 1.00 81.38 112 THR A O 1
ATOM 926 N N . GLN A 1 113 ? 3.694 10.861 16.062 1.00 76.31 113 GLN A N 1
ATOM 927 C CA . GLN A 1 113 ? 4.080 10.216 14.806 1.00 76.31 113 GLN A CA 1
ATOM 928 C C . GLN A 1 113 ? 4.020 8.687 14.918 1.00 76.31 113 GLN A C 1
ATOM 930 O O . GLN A 1 113 ? 3.565 8.035 13.989 1.00 76.31 113 GLN A O 1
ATOM 935 N N . ALA A 1 114 ? 4.383 8.125 16.076 1.00 75.44 114 ALA A N 1
ATOM 936 C CA . ALA A 1 114 ? 4.284 6.689 16.339 1.00 75.44 114 ALA A CA 1
ATOM 937 C C . ALA A 1 114 ? 2.834 6.175 16.276 1.00 75.44 114 ALA A C 1
ATOM 939 O O . ALA A 1 114 ? 2.573 5.112 15.724 1.00 75.44 114 ALA A O 1
ATOM 940 N N . LEU A 1 115 ? 1.864 6.939 16.795 1.00 76.50 115 LEU A N 1
ATOM 941 C CA . LEU A 1 115 ? 0.451 6.567 16.699 1.00 76.50 115 LEU A CA 1
ATOM 942 C C . LEU A 1 115 ? -0.083 6.747 15.273 1.00 76.50 115 LEU A C 1
ATOM 944 O O . LEU A 1 115 ? -0.853 5.913 14.800 1.00 76.50 115 LEU A O 1
ATOM 948 N N . HIS A 1 116 ? 0.345 7.805 14.582 1.00 78.38 116 HIS A N 1
ATOM 949 C CA . HIS A 1 116 ? 0.024 8.018 13.171 1.00 78.38 116 HIS A CA 1
ATOM 950 C C . HIS A 1 116 ? 0.578 6.886 12.292 1.00 78.38 116 HIS A C 1
ATOM 952 O O . HIS A 1 116 ? -0.094 6.424 11.375 1.00 78.38 116 HIS A O 1
ATOM 958 N N . ASN A 1 117 ? 1.768 6.394 12.632 1.00 76.31 117 ASN A N 1
ATOM 959 C CA . ASN A 1 117 ? 2.411 5.235 12.035 1.00 76.31 117 ASN A CA 1
ATOM 960 C C . ASN A 1 117 ? 2.075 3.938 12.801 1.00 76.31 117 ASN A C 1
ATOM 962 O O . ASN A 1 117 ? 2.841 2.979 12.765 1.00 76.31 117 ASN A O 1
ATOM 966 N N . SER A 1 118 ? 0.915 3.850 13.449 1.00 83.06 118 SER A N 1
ATOM 967 C CA . SER A 1 118 ? 0.442 2.572 13.977 1.00 83.06 118 SER A CA 1
ATOM 968 C C . SER A 1 118 ? -0.363 1.816 12.925 1.00 83.06 118 SER A C 1
ATOM 970 O O . SER A 1 118 ? -1.083 2.410 12.115 1.00 83.06 118 SER A O 1
ATOM 972 N N . PHE A 1 119 ? -0.300 0.485 12.987 1.00 84.31 119 PHE A N 1
ATOM 973 C CA . PHE A 1 119 ? -1.080 -0.394 12.117 1.00 84.31 119 PHE A CA 1
ATOM 974 C C . PHE A 1 119 ? -2.572 -0.024 12.113 1.00 84.31 119 PHE A C 1
ATOM 976 O O . PHE A 1 119 ? -3.153 0.169 11.049 1.00 84.31 119 PHE A O 1
ATOM 983 N N . ALA A 1 120 ? -3.185 0.130 13.292 1.00 85.56 120 ALA A N 1
ATOM 984 C CA . ALA A 1 120 ? -4.620 0.388 13.415 1.00 85.56 120 ALA A CA 1
ATOM 985 C C . ALA A 1 120 ? -5.036 1.747 12.833 1.00 85.56 120 ALA A C 1
ATOM 987 O O . ALA A 1 120 ? -6.050 1.829 12.134 1.00 85.56 120 ALA A O 1
ATOM 988 N N . TYR A 1 121 ? -4.252 2.801 13.089 1.00 87.06 121 TYR A N 1
ATOM 989 C CA . TYR A 1 121 ? -4.535 4.137 12.566 1.00 87.06 121 TYR A CA 1
ATOM 990 C C . TYR A 1 121 ? -4.466 4.151 11.039 1.00 87.06 121 TYR A C 1
ATOM 992 O O . TYR A 1 121 ? -5.411 4.577 10.370 1.00 87.06 121 TYR A O 1
ATOM 1000 N N . THR A 1 122 ? -3.383 3.623 10.469 1.00 87.38 122 THR A N 1
ATOM 1001 C CA . THR A 1 122 ? -3.214 3.648 9.017 1.00 87.38 122 THR A CA 1
ATOM 1002 C C . THR A 1 122 ? -4.156 2.708 8.303 1.00 87.38 122 THR A C 1
ATOM 1004 O O . THR A 1 122 ? -4.723 3.107 7.290 1.00 87.38 122 THR A O 1
ATOM 1007 N N . ALA A 1 123 ? -4.385 1.505 8.828 1.00 89.06 123 ALA A N 1
ATOM 1008 C CA . ALA A 1 123 ? -5.387 0.605 8.276 1.00 89.06 123 ALA A CA 1
ATOM 1009 C C . ALA A 1 123 ? -6.765 1.274 8.229 1.00 89.06 123 ALA A C 1
ATOM 1011 O O . ALA A 1 123 ? -7.416 1.253 7.189 1.00 89.06 123 ALA A O 1
ATOM 1012 N N . THR A 1 124 ? -7.170 1.936 9.317 1.00 89.44 124 THR A N 1
ATOM 1013 C CA . THR A 1 124 ? -8.432 2.683 9.383 1.00 89.44 124 THR A CA 1
ATOM 1014 C C . THR A 1 124 ? -8.495 3.780 8.322 1.00 89.44 124 THR A C 1
ATOM 1016 O O . THR A 1 124 ? -9.464 3.855 7.570 1.00 89.44 124 THR A O 1
ATOM 1019 N N . ARG A 1 125 ? -7.449 4.610 8.224 1.00 89.44 125 ARG A N 1
ATOM 1020 C CA . ARG A 1 125 ? -7.383 5.692 7.234 1.00 89.44 125 ARG A CA 1
ATOM 1021 C C . ARG A 1 125 ? -7.446 5.161 5.803 1.00 89.44 125 ARG A C 1
ATOM 1023 O O . ARG A 1 125 ? -8.162 5.719 4.982 1.00 89.44 125 ARG A O 1
ATOM 1030 N N . LEU A 1 126 ? -6.687 4.108 5.506 1.00 90.50 126 LEU A N 1
ATOM 1031 C CA . LEU A 1 126 ? -6.662 3.497 4.181 1.00 90.50 126 LEU A CA 1
ATOM 1032 C C . LEU A 1 126 ? -8.029 2.915 3.827 1.00 90.50 126 LEU A C 1
ATOM 1034 O O . LEU A 1 126 ? -8.534 3.227 2.758 1.00 90.50 126 LEU A O 1
ATOM 1038 N N . ILE A 1 127 ? -8.643 2.137 4.725 1.00 90.50 127 ILE A N 1
ATOM 1039 C CA . ILE A 1 127 ? -9.958 1.522 4.497 1.00 90.50 127 ILE A CA 1
ATOM 1040 C C . ILE A 1 127 ? -11.037 2.583 4.275 1.00 90.50 127 ILE A C 1
ATOM 1042 O O . ILE A 1 127 ? -11.801 2.458 3.325 1.00 90.50 127 ILE A O 1
ATOM 1046 N N . ASN A 1 128 ? -11.077 3.642 5.090 1.00 89.50 128 ASN A N 1
ATOM 1047 C CA . ASN A 1 128 ? -12.075 4.708 4.940 1.00 89.50 128 ASN A CA 1
ATOM 1048 C C . ASN A 1 128 ? -11.950 5.462 3.604 1.00 89.50 128 ASN A C 1
ATOM 1050 O O . ASN A 1 128 ? -12.934 6.008 3.117 1.00 89.50 128 ASN A O 1
ATOM 1054 N N . ASN A 1 129 ? -10.757 5.481 3.003 1.00 88.12 129 ASN A N 1
ATOM 1055 C CA . ASN A 1 129 ? -10.514 6.114 1.708 1.00 88.12 129 ASN A CA 1
ATOM 1056 C C . ASN A 1 129 ? -10.781 5.179 0.512 1.00 88.12 129 ASN A C 1
ATOM 1058 O O . ASN A 1 129 ? -10.605 5.605 -0.630 1.00 88.12 129 ASN A O 1
ATOM 1062 N N . LEU A 1 130 ? -11.170 3.916 0.732 1.00 88.31 130 LEU A N 1
ATOM 1063 C CA . LEU A 1 130 ? -11.472 2.982 -0.353 1.00 88.31 130 LEU A CA 1
ATOM 1064 C C . LEU A 1 130 ? -12.919 3.150 -0.828 1.00 88.31 130 LEU A C 1
ATOM 1066 O O . LEU A 1 130 ? -13.842 2.828 -0.085 1.00 88.31 130 LEU A O 1
ATOM 1070 N N . PRO A 1 131 ? -13.151 3.524 -2.096 1.00 84.94 131 PRO A N 1
ATOM 1071 C CA . PRO A 1 131 ? -14.505 3.593 -2.641 1.00 84.94 131 PRO A CA 1
ATOM 1072 C C . PRO A 1 131 ? -15.094 2.204 -2.935 1.00 84.94 131 PRO A C 1
ATOM 1074 O O . PRO A 1 131 ? -16.295 2.070 -3.129 1.00 84.94 131 PRO A O 1
ATOM 1077 N N . CYS A 1 132 ? -14.252 1.167 -3.011 1.00 83.75 132 CYS A N 1
ATOM 1078 C CA . CYS A 1 132 ? -14.642 -0.171 -3.453 1.00 83.75 132 CYS A CA 1
ATOM 1079 C C . CYS A 1 132 ? -15.097 -1.108 -2.321 1.00 83.75 132 CYS A C 1
ATOM 1081 O O . CYS A 1 132 ? -15.525 -2.225 -2.604 1.00 83.75 132 CYS A O 1
ATOM 1083 N N . ILE A 1 133 ? -15.003 -0.684 -1.057 1.00 83.56 133 ILE A N 1
ATOM 1084 C CA . ILE A 1 133 ? -15.410 -1.478 0.108 1.00 83.56 133 ILE A CA 1
ATOM 1085 C C . ILE A 1 133 ? -16.457 -0.697 0.895 1.00 83.56 133 ILE A C 1
ATOM 1087 O O . ILE A 1 133 ? -16.132 0.269 1.576 1.00 83.56 133 ILE A O 1
ATOM 1091 N N . GLU A 1 134 ? -17.714 -1.139 0.826 1.00 80.81 134 GLU A N 1
ATOM 1092 C CA . GLU A 1 134 ? -18.803 -0.495 1.570 1.00 80.81 134 GLU A CA 1
ATOM 1093 C C . GLU A 1 134 ? -18.817 -0.854 3.060 1.00 80.81 134 GLU A C 1
ATOM 1095 O O . GLU A 1 134 ? -19.071 0.009 3.899 1.00 80.81 134 GLU A O 1
ATOM 1100 N N . ASP A 1 135 ? -18.590 -2.129 3.396 1.00 85.94 135 ASP A N 1
ATOM 1101 C CA . ASP A 1 135 ? -18.549 -2.608 4.779 1.00 85.94 135 ASP A CA 1
ATOM 1102 C C . ASP A 1 135 ? -17.386 -3.599 4.978 1.00 85.94 135 ASP A C 1
ATOM 1104 O O . ASP A 1 135 ? -17.432 -4.722 4.465 1.00 85.94 135 ASP A O 1
ATOM 1108 N N . PRO A 1 136 ? -16.345 -3.234 5.750 1.00 86.06 136 PRO A N 1
ATOM 1109 C CA . PRO A 1 136 ? -15.202 -4.111 5.996 1.00 86.06 136 PRO A CA 1
ATOM 1110 C C . PRO A 1 136 ? -15.532 -5.323 6.888 1.00 86.06 136 PRO A C 1
ATOM 1112 O O . PRO A 1 136 ? -14.706 -6.230 6.994 1.00 86.06 136 PRO A O 1
ATOM 1115 N N . ARG A 1 137 ? -16.714 -5.378 7.525 1.00 86.38 137 ARG A N 1
ATOM 1116 C CA . ARG A 1 137 ? -17.183 -6.554 8.291 1.00 86.38 137 ARG A CA 1
ATOM 1117 C C . ARG A 1 137 ? -17.679 -7.674 7.387 1.00 86.38 137 ARG A C 1
ATOM 1119 O O . ARG A 1 137 ? -17.532 -8.843 7.735 1.00 86.38 137 ARG A O 1
ATOM 1126 N N . HIS A 1 138 ? -18.232 -7.316 6.231 1.00 88.69 138 HIS A N 1
ATOM 1127 C CA . HIS A 1 138 ? -18.807 -8.250 5.266 1.00 88.69 138 HIS A CA 1
ATOM 1128 C C . HIS A 1 138 ? -18.221 -8.009 3.867 1.00 88.69 138 HIS A C 1
ATOM 1130 O O . HIS A 1 138 ? -18.953 -7.657 2.941 1.00 88.69 138 HIS A O 1
ATOM 1136 N N . PRO A 1 139 ? -16.896 -8.175 3.695 1.00 89.38 139 PRO A N 1
ATOM 1137 C CA . PRO A 1 139 ? -16.265 -7.956 2.405 1.00 89.38 139 PRO A CA 1
ATOM 1138 C C . PRO A 1 139 ? -16.758 -8.995 1.376 1.00 89.38 139 PRO A C 1
ATOM 1140 O O . PRO A 1 139 ? -16.915 -10.172 1.719 1.00 89.38 139 PRO A O 1
ATOM 1143 N N . PRO A 1 140 ? -16.967 -8.608 0.103 1.00 91.12 140 PRO A N 1
ATOM 1144 C CA . PRO A 1 140 ? -17.305 -9.554 -0.960 1.00 91.12 140 PRO A CA 1
ATOM 1145 C C . PRO A 1 140 ? -16.156 -10.541 -1.191 1.00 91.12 140 PRO A C 1
ATOM 1147 O O . PRO A 1 140 ? -15.005 -10.231 -0.907 1.00 91.12 140 PRO A O 1
ATOM 1150 N N . ARG A 1 141 ? -16.415 -11.719 -1.775 1.00 90.75 141 ARG A N 1
ATOM 1151 C CA . ARG A 1 141 ? -15.350 -12.715 -2.043 1.00 90.75 141 ARG A CA 1
ATOM 1152 C C . ARG A 1 141 ? -14.204 -12.154 -2.900 1.00 90.75 141 ARG A C 1
ATOM 1154 O O . ARG A 1 141 ? -13.049 -12.500 -2.669 1.00 90.75 141 ARG A O 1
ATOM 1161 N N . SER A 1 142 ? -14.522 -11.245 -3.820 1.00 92.75 142 SER A N 1
ATOM 1162 C CA . SER A 1 142 ? -13.587 -10.563 -4.723 1.00 92.75 142 SER A CA 1
ATOM 1163 C C . SER A 1 142 ? -12.898 -9.332 -4.113 1.00 92.75 142 SER A C 1
ATOM 1165 O O . SER A 1 142 ? -12.165 -8.637 -4.813 1.00 92.75 142 SER A O 1
ATOM 1167 N N . PHE A 1 143 ? -13.073 -9.038 -2.815 1.00 93.31 143 PHE A N 1
ATOM 1168 C CA . PHE A 1 143 ? -12.575 -7.790 -2.215 1.00 93.31 143 PHE A CA 1
ATOM 1169 C C . PHE A 1 143 ? -11.068 -7.572 -2.416 1.00 93.31 143 PHE A C 1
ATOM 1171 O O . PHE A 1 143 ? -10.630 -6.454 -2.676 1.00 93.31 143 PHE A O 1
ATOM 1178 N N . LYS A 1 144 ? -10.266 -8.642 -2.341 1.00 93.50 144 LYS A N 1
ATOM 1179 C CA . LYS A 1 144 ? -8.813 -8.577 -2.555 1.00 93.50 144 LYS A CA 1
ATOM 1180 C C . LYS A 1 144 ? -8.481 -8.107 -3.969 1.00 93.50 144 LYS A C 1
ATOM 1182 O O . LYS A 1 144 ? -7.631 -7.240 -4.149 1.00 93.50 144 LYS A O 1
ATOM 1187 N N . GLU A 1 145 ? -9.176 -8.643 -4.965 1.00 94.06 145 GLU A N 1
ATOM 1188 C CA . GLU A 1 145 ? -9.002 -8.253 -6.364 1.00 94.06 145 GLU A CA 1
ATOM 1189 C C . GLU A 1 145 ? -9.445 -6.806 -6.583 1.00 94.06 145 GLU A C 1
ATOM 1191 O O . GLU A 1 145 ? -8.712 -6.037 -7.200 1.00 94.06 145 GLU A O 1
ATOM 1196 N N . MET A 1 146 ? -10.572 -6.398 -5.990 1.00 94.25 146 MET A N 1
ATOM 1197 C CA . MET A 1 146 ? -11.075 -5.021 -6.064 1.00 94.25 146 MET A CA 1
ATOM 1198 C C . MET A 1 146 ? -10.088 -4.008 -5.468 1.00 94.25 146 MET A C 1
ATOM 1200 O O . MET A 1 146 ? -9.833 -2.964 -6.068 1.00 94.25 146 MET A O 1
ATOM 1204 N N . ILE A 1 147 ? -9.489 -4.315 -4.313 1.00 94.81 147 ILE A N 1
ATOM 1205 C CA . ILE A 1 147 ? -8.478 -3.454 -3.680 1.00 94.81 147 ILE A CA 1
ATOM 1206 C C . ILE A 1 147 ? -7.216 -3.403 -4.541 1.00 94.81 147 ILE A C 1
ATOM 1208 O O . ILE A 1 147 ? -6.685 -2.318 -4.784 1.00 94.81 147 ILE A O 1
ATOM 1212 N N . ARG A 1 148 ? -6.737 -4.554 -5.034 1.00 94.62 148 ARG A N 1
ATOM 1213 C CA . ARG A 1 148 ? -5.565 -4.602 -5.917 1.00 94.62 148 ARG A CA 1
ATOM 1214 C C . ARG A 1 148 ? -5.798 -3.766 -7.173 1.00 94.62 148 ARG A C 1
ATOM 1216 O O . ARG A 1 148 ? -4.926 -2.978 -7.526 1.00 94.62 148 ARG A O 1
ATOM 1223 N N . ALA A 1 149 ? -6.954 -3.918 -7.817 1.00 94.69 149 ALA A N 1
ATOM 1224 C CA . ALA A 1 149 ? -7.325 -3.173 -9.014 1.00 94.69 149 ALA A CA 1
ATOM 1225 C C . ALA A 1 149 ? -7.398 -1.666 -8.739 1.00 94.69 149 ALA A C 1
ATOM 1227 O O . ALA A 1 149 ? -6.840 -0.883 -9.503 1.00 94.69 149 ALA A O 1
ATOM 1228 N N . HIS A 1 150 ? -8.003 -1.259 -7.619 1.00 94.75 150 HIS A N 1
ATOM 1229 C CA . HIS A 1 150 ? -8.063 0.145 -7.216 1.00 94.75 150 HIS A CA 1
ATOM 1230 C C . HIS A 1 150 ? -6.666 0.745 -7.005 1.00 94.75 150 HIS A C 1
ATOM 1232 O O . HIS A 1 150 ? -6.341 1.783 -7.579 1.00 94.75 150 HIS A O 1
ATOM 1238 N N . LEU A 1 151 ? -5.807 0.072 -6.235 1.00 94.75 151 LEU A N 1
ATOM 1239 C CA . LEU A 1 151 ? -4.441 0.540 -5.987 1.00 94.75 151 LEU A CA 1
ATOM 1240 C C . LEU A 1 151 ? -3.611 0.559 -7.274 1.00 94.75 151 LEU A C 1
ATOM 1242 O O . LEU A 1 151 ? -2.862 1.504 -7.505 1.00 94.75 151 LEU A O 1
ATOM 1246 N N . PHE A 1 152 ? -3.771 -0.447 -8.135 1.00 95.00 152 PHE A N 1
ATOM 1247 C CA . PHE A 1 152 ? -3.091 -0.499 -9.425 1.00 95.00 152 PHE A CA 1
ATOM 1248 C C . PHE A 1 152 ? -3.543 0.638 -10.347 1.00 95.00 152 PHE A C 1
ATOM 1250 O O . PHE A 1 152 ? -2.712 1.268 -10.995 1.00 95.00 152 PHE A O 1
ATOM 1257 N N . HIS A 1 153 ? -4.838 0.966 -10.349 1.00 94.50 153 HIS A N 1
ATOM 1258 C CA . HIS A 1 153 ? -5.360 2.110 -11.087 1.00 94.50 153 HIS A CA 1
ATOM 1259 C C . HIS A 1 153 ? -4.711 3.416 -10.627 1.00 94.50 153 HIS A C 1
ATOM 1261 O O . HIS A 1 153 ? -4.250 4.191 -11.460 1.00 94.50 153 HIS A O 1
ATOM 1267 N N . GLN A 1 154 ? -4.595 3.642 -9.316 1.00 93.94 154 GLN A N 1
ATOM 1268 C CA . GLN A 1 154 ? -3.885 4.816 -8.806 1.00 93.94 154 GLN A CA 1
ATOM 1269 C C . GLN A 1 154 ? -2.405 4.828 -9.254 1.00 93.94 154 GLN A C 1
ATOM 1271 O O . GLN A 1 154 ? -1.870 5.881 -9.575 1.00 93.94 154 GLN A O 1
ATOM 1276 N N . ASP A 1 155 ? -1.750 3.664 -9.321 1.00 93.81 155 ASP A N 1
ATOM 1277 C CA . ASP A 1 155 ? -0.371 3.495 -9.818 1.00 93.81 155 ASP A CA 1
ATOM 1278 C C . ASP A 1 155 ? -0.213 3.937 -11.271 1.00 93.81 155 ASP A C 1
ATOM 1280 O O . ASP A 1 155 ? 0.758 4.613 -11.619 1.00 93.81 155 ASP A O 1
ATOM 1284 N N . VAL A 1 156 ? -1.191 3.592 -12.103 1.00 93.31 156 VAL A N 1
ATOM 1285 C CA . VAL A 1 156 ? -1.255 4.036 -13.494 1.00 93.31 156 VAL A CA 1
ATOM 1286 C C . VAL A 1 156 ? -1.474 5.547 -13.574 1.00 93.31 156 VAL A C 1
ATOM 1288 O O . VAL A 1 156 ? -0.797 6.207 -14.360 1.00 93.31 156 VAL A O 1
ATOM 1291 N N . GLN A 1 157 ? -2.373 6.112 -12.763 1.00 93.44 157 GLN A N 1
ATOM 1292 C CA . GLN A 1 157 ? -2.637 7.557 -12.777 1.00 93.44 157 GLN A CA 1
ATOM 1293 C C . GLN A 1 157 ? -1.429 8.376 -12.316 1.00 93.44 157 GLN A C 1
ATOM 1295 O O . GLN A 1 157 ? -1.083 9.363 -12.962 1.00 93.44 157 GLN A O 1
ATOM 1300 N N . ASP A 1 158 ? -0.739 7.940 -11.261 1.00 93.19 158 ASP A N 1
ATOM 1301 C CA . ASP A 1 158 ? 0.494 8.588 -10.805 1.00 93.19 158 ASP A CA 1
ATOM 1302 C C . ASP A 1 158 ? 1.569 8.572 -11.890 1.00 93.19 158 ASP A C 1
ATOM 1304 O O . ASP A 1 158 ? 2.277 9.562 -12.080 1.00 93.19 158 ASP A O 1
ATOM 1308 N N . TRP A 1 159 ? 1.693 7.456 -12.617 1.00 92.94 159 TRP A N 1
ATOM 1309 C CA . TRP A 1 159 ? 2.638 7.363 -13.723 1.00 92.94 159 TRP A CA 1
ATOM 1310 C C . TRP A 1 159 ? 2.259 8.301 -14.868 1.00 92.94 159 TRP A C 1
ATOM 1312 O O . TRP A 1 159 ? 3.115 9.046 -15.330 1.00 92.94 159 TRP A O 1
ATOM 1322 N N . LYS A 1 160 ? 0.982 8.345 -15.266 1.00 92.25 160 LYS A N 1
ATOM 1323 C CA . LYS A 1 160 ? 0.491 9.283 -16.291 1.00 92.25 160 LYS A CA 1
ATOM 1324 C C . LYS A 1 160 ? 0.761 10.735 -15.917 1.00 92.25 160 LYS A C 1
ATOM 1326 O O . LYS A 1 160 ? 1.273 11.487 -16.741 1.00 92.25 160 LYS A O 1
ATOM 1331 N N . LYS A 1 161 ? 0.455 11.111 -14.673 1.00 93.56 161 LYS A N 1
ATOM 1332 C CA . LYS A 1 161 ? 0.727 12.454 -14.158 1.00 93.56 161 LYS A CA 1
ATOM 1333 C C . LYS A 1 161 ? 2.216 12.777 -14.257 1.00 93.56 161 LYS A C 1
ATOM 1335 O O . LYS A 1 161 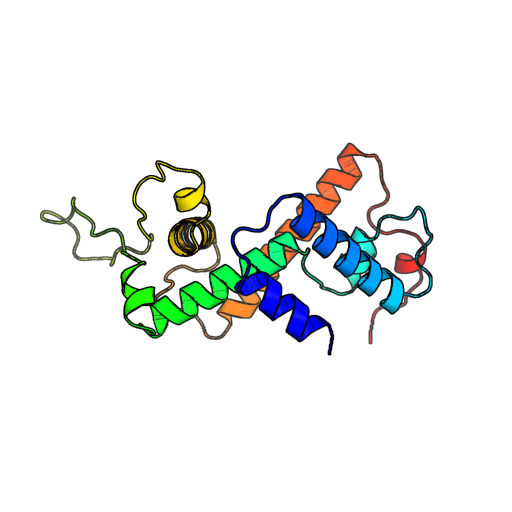? 2.585 13.798 -14.817 1.00 93.56 161 LYS A O 1
ATOM 1340 N N . ARG A 1 162 ? 3.071 11.860 -13.806 1.00 90.81 162 ARG A N 1
ATOM 1341 C CA . ARG A 1 162 ? 4.521 12.037 -13.869 1.00 90.81 162 ARG A CA 1
ATOM 1342 C C . ARG A 1 162 ? 5.051 12.140 -15.300 1.00 90.81 162 ARG A C 1
ATOM 1344 O O . ARG A 1 162 ? 5.931 12.952 -15.550 1.00 90.81 162 ARG A O 1
ATOM 1351 N N . CYS A 1 163 ? 4.517 11.354 -16.234 1.00 91.62 163 CYS A N 1
ATOM 1352 C CA . CYS A 1 163 ? 4.854 11.483 -17.650 1.00 91.62 163 CYS A CA 1
ATOM 1353 C C . CYS A 1 163 ? 4.500 12.866 -18.194 1.00 91.62 163 CYS A C 1
ATOM 1355 O O . CYS A 1 163 ? 5.292 13.431 -18.938 1.00 91.62 163 CYS A O 1
ATOM 1357 N N . SER A 1 164 ? 3.348 13.415 -17.798 1.00 90.94 164 SER A N 1
ATOM 1358 C CA . SER A 1 164 ? 2.948 14.775 -18.164 1.00 90.94 164 SER A CA 1
ATOM 1359 C C . SER A 1 164 ? 3.878 15.830 -17.559 1.00 90.94 164 SER A C 1
ATOM 1361 O O . SER A 1 164 ? 4.278 16.751 -18.261 1.00 90.94 164 SER A O 1
ATOM 1363 N N . ASP A 1 165 ? 4.234 15.689 -16.279 1.00 92.50 165 ASP A N 1
ATOM 1364 C CA . ASP A 1 165 ? 5.061 16.661 -15.550 1.00 92.50 165 ASP A CA 1
ATOM 1365 C C . ASP A 1 165 ? 6.525 16.667 -16.040 1.00 92.50 165 ASP A C 1
ATOM 1367 O O . ASP A 1 165 ? 7.156 17.718 -16.122 1.00 92.50 165 ASP A O 1
ATOM 1371 N N . GLU A 1 166 ? 7.074 15.493 -16.373 1.00 90.62 166 GLU A N 1
ATOM 1372 C CA . GLU A 1 166 ? 8.476 15.304 -16.785 1.00 90.62 166 GLU A CA 1
ATOM 1373 C C . GLU A 1 166 ? 8.645 15.180 -18.320 1.00 90.62 166 GLU A C 1
ATOM 1375 O O . GLU A 1 166 ? 9.753 14.934 -18.794 1.00 90.62 166 GLU A O 1
ATOM 1380 N N . ASN A 1 167 ? 7.566 15.342 -19.100 1.00 88.00 167 ASN A N 1
ATOM 1381 C CA . ASN A 1 167 ? 7.518 15.158 -20.561 1.00 88.00 167 ASN A CA 1
ATOM 1382 C C . ASN A 1 167 ? 8.120 13.812 -21.031 1.00 88.00 167 ASN A C 1
ATOM 1384 O O . ASN A 1 167 ? 8.948 13.750 -21.942 1.00 88.00 167 ASN A O 1
ATOM 1388 N N . LEU A 1 168 ? 7.727 12.722 -20.364 1.00 85.81 168 LEU A N 1
ATOM 1389 C CA . LEU A 1 168 ? 8.201 11.361 -20.634 1.00 85.81 168 LEU A CA 1
ATOM 1390 C C . LEU A 1 168 ? 7.212 10.582 -21.505 1.00 85.81 168 LEU A C 1
ATOM 1392 O O . LEU A 1 168 ? 5.997 10.721 -21.369 1.00 85.81 168 LEU A O 1
ATOM 1396 N N . GLU A 1 169 ? 7.718 9.643 -22.306 1.00 82.62 169 GLU A N 1
ATOM 1397 C CA . GLU A 1 169 ? 6.856 8.640 -22.933 1.00 82.62 169 GLU A CA 1
ATOM 1398 C C . GLU A 1 169 ? 6.238 7.701 -21.886 1.00 82.62 169 GLU A C 1
ATOM 1400 O O . GLU A 1 169 ? 6.933 7.107 -21.057 1.00 82.62 169 GLU A O 1
ATOM 1405 N N . TYR A 1 170 ? 4.919 7.517 -21.974 1.00 78.25 170 TYR A N 1
ATOM 1406 C CA . TYR A 1 170 ? 4.165 6.619 -21.096 1.00 78.25 170 TYR A CA 1
ATOM 1407 C C . TYR A 1 170 ? 4.577 5.146 -21.255 1.00 78.25 170 TYR A C 1
ATOM 1409 O O . TYR A 1 170 ? 4.721 4.433 -20.259 1.00 78.25 170 TYR A O 1
ATOM 1417 N N . GLU A 1 171 ? 4.822 4.711 -22.494 1.00 80.00 171 GLU A N 1
ATOM 1418 C CA . GLU A 1 171 ? 5.284 3.366 -22.848 1.00 80.00 171 GLU A CA 1
ATOM 1419 C C . GLU A 1 171 ? 6.594 3.440 -23.646 1.00 80.00 171 GLU A C 1
ATOM 1421 O O . GLU A 1 171 ? 6.557 3.796 -24.825 1.00 80.00 171 GLU A O 1
ATOM 1426 N N . PRO A 1 172 ? 7.750 3.110 -23.040 1.00 71.50 172 PRO A N 1
ATOM 1427 C CA . PRO A 1 172 ? 9.033 3.102 -23.730 1.00 71.50 172 PRO A 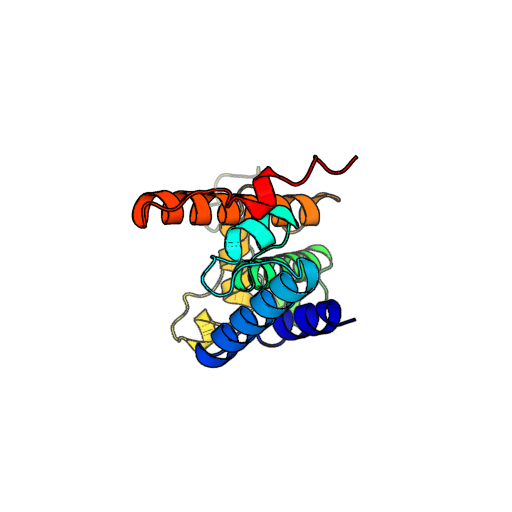CA 1
ATOM 1428 C C . PRO A 1 172 ? 9.144 1.974 -24.766 1.00 71.50 172 PRO A C 1
ATOM 1430 O O . PRO A 1 172 ? 8.543 0.905 -24.640 1.00 71.50 172 PRO A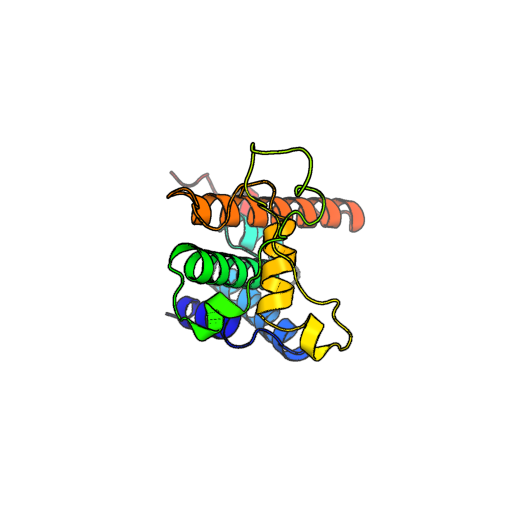 O 1
ATOM 1433 N N . LEU A 1 173 ? 10.003 2.197 -25.761 1.00 60.75 173 LEU A N 1
ATOM 1434 C CA . LEU A 1 173 ? 10.179 1.371 -26.963 1.00 60.75 173 LEU A CA 1
ATOM 1435 C C . LEU A 1 173 ? 10.449 -0.146 -26.772 1.00 60.75 173 LEU A C 1
ATOM 1437 O O . LEU A 1 173 ? 10.092 -0.896 -27.676 1.00 60.75 173 LEU A O 1
ATOM 1441 N N . PRO A 1 174 ? 10.961 -0.685 -25.643 1.00 64.62 174 PRO A N 1
ATOM 1442 C CA . PRO A 1 174 ? 11.017 -2.143 -25.465 1.00 64.62 174 PRO A CA 1
ATOM 1443 C C . PRO A 1 174 ? 9.674 -2.777 -25.072 1.00 64.62 174 PRO A C 1
ATOM 1445 O O . PRO A 1 174 ? 9.535 -3.994 -25.172 1.00 64.62 174 PRO A O 1
ATOM 1448 N N . LEU A 1 175 ? 8.706 -1.985 -24.591 1.00 69.75 175 LEU A N 1
ATOM 1449 C CA . LEU A 1 175 ? 7.362 -2.460 -24.240 1.00 69.75 175 LEU A CA 1
ATOM 1450 C C . LEU A 1 175 ? 6.429 -2.454 -25.448 1.00 69.75 175 LEU A C 1
ATOM 1452 O O . LEU A 1 175 ? 5.732 -3.439 -25.656 1.00 69.75 175 LEU A O 1
ATOM 1456 N N . ARG A 1 176 ? 6.485 -1.406 -26.282 1.00 64.69 176 ARG A N 1
ATOM 1457 C CA . ARG A 1 176 ? 5.679 -1.308 -27.516 1.00 64.69 176 ARG A CA 1
ATOM 1458 C C . ARG A 1 176 ? 5.935 -2.457 -28.497 1.00 64.69 176 ARG A C 1
ATOM 1460 O O . ARG A 1 176 ? 5.033 -2.858 -29.219 1.00 64.69 176 ARG A O 1
ATOM 1467 N N . ASN A 1 177 ? 7.154 -2.997 -28.499 1.00 62.28 177 ASN A N 1
ATOM 1468 C CA . ASN A 1 177 ? 7.568 -4.065 -29.411 1.00 62.28 177 ASN A CA 1
ATOM 1469 C C . ASN A 1 177 ? 7.270 -5.483 -28.887 1.00 62.28 177 ASN A C 1
ATOM 1471 O O . ASN A 1 177 ? 7.602 -6.459 -29.559 1.00 62.28 177 ASN A O 1
ATOM 1475 N N . ARG A 1 178 ? 6.672 -5.634 -27.695 1.00 60.41 178 ARG A N 1
ATOM 1476 C CA . ARG A 1 178 ? 6.186 -6.937 -27.220 1.00 60.41 178 ARG A CA 1
ATOM 1477 C C . ARG A 1 178 ? 4.755 -7.130 -27.717 1.00 60.41 178 ARG A C 1
ATOM 1479 O O . ARG A 1 178 ? 3.864 -6.389 -27.321 1.00 60.41 178 ARG A O 1
ATOM 1486 N N . LEU A 1 179 ? 4.551 -8.128 -28.581 1.00 40.97 179 LEU A N 1
ATOM 1487 C CA . LEU A 1 179 ? 3.216 -8.620 -28.940 1.00 40.97 179 LEU A CA 1
ATOM 1488 C C . LEU A 1 179 ? 2.400 -8.892 -27.658 1.00 40.97 179 LEU A C 1
ATOM 1490 O O . LEU A 1 179 ? 2.993 -9.299 -26.650 1.00 40.97 179 LEU A O 1
ATOM 1494 N N . PRO A 1 180 ? 1.073 -8.660 -27.667 1.00 35.00 180 PRO A N 1
ATOM 1495 C CA . PRO A 1 180 ? 0.239 -8.880 -26.491 1.00 35.00 180 PRO A CA 1
ATOM 1496 C C . PRO A 1 180 ? 0.385 -10.330 -26.004 1.00 35.00 180 PRO A C 1
ATOM 1498 O O . PRO A 1 180 ? 0.559 -11.228 -26.833 1.00 35.00 180 PRO A O 1
ATOM 1501 N N . PRO A 1 181 ? 0.340 -10.580 -24.683 1.00 40.62 181 PRO A N 1
ATOM 1502 C CA . PRO A 1 181 ? 0.291 -11.946 -24.187 1.00 40.62 181 PRO A CA 1
ATOM 1503 C C . PRO A 1 181 ? -0.969 -12.613 -24.756 1.00 40.62 181 PRO A C 1
ATOM 1505 O O . PRO A 1 181 ? -2.067 -12.083 -24.580 1.00 40.62 181 PRO A O 1
ATOM 1508 N N . MET A 1 182 ? -0.775 -13.716 -25.488 1.00 32.12 182 MET A N 1
ATOM 1509 C CA . MET A 1 182 ? -1.851 -14.632 -25.877 1.00 32.12 182 MET A CA 1
ATOM 1510 C C . MET A 1 182 ? -2.530 -15.235 -24.651 1.00 32.12 182 MET A C 1
ATOM 1512 O O . MET A 1 182 ? -1.819 -15.472 -23.646 1.00 32.12 182 MET A O 1
#

Organism: NCBI:txid86971

Radius of gyration: 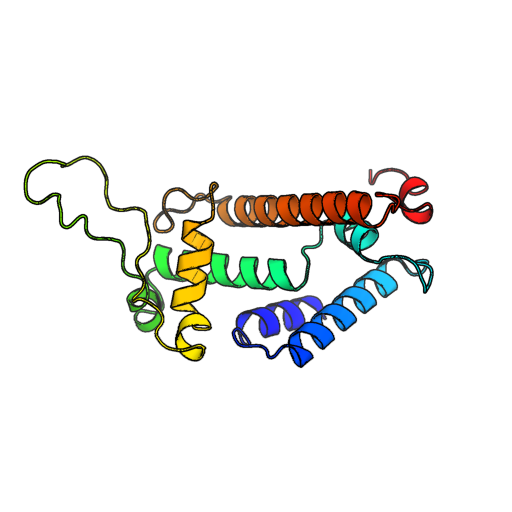19.52 Å; chains: 1; bounding box: 54×34×50 Å

Secondary structure (DSSP, 8-state):
--HHHHHHHHHH-SS--HHHHHHHHHHHHHHHHHHHS---TTS-SHHHHHHTTPPPHHHHHHHHHHHHHHHHHHHT-SHHHHTT-EE---TTTTTT--S----SEE-PPP-SHHHHTSHHHHHHHHHHT-TT-S-TTS--TTHHHHHHHHHHHHHHHHHHHHHHHHT--SS-HHHHTSPPP-

Sequence (182 aa):
MIFATFDYGSSVFYDLNKEQSLQLHRLHNACVRFVYGTIPHRAHVTPYRLALGWLSAQRRRDYNIIVQAINVISRQSPKPLSGLFTFRANRLLHRAARRQPPRELTHKAARTQALHNSFAYTATRLINNLPCIEDPRHPPRSFKEMIRAHLFHQDVQDWKKRCSDENLEYEPLPLRNRLPPM

pLDDT: mean 79.89, std 14.51, range [32.12, 95.0]